Protein AF-A0A377XKY9-F1 (afdb_monomer_lite)

InterPro domains:
  IPR021413 Protein of unknown function DUF3053 [PF11254] (1-112)

Foldseek 3Di:
DVLVVLVVVLVVLVVVLVPDDDDPVVNVVVVVVCCLARVQLSVLVNQLVVLVVVLVVLVVVLVVLVVVQPPQWDQDPPGIDHPDPVSVVVSCVSCVCNVVSVVSNVVSVVSNVVSND

Secondary structure (DSSP, 8-state):
-HHHHHHHHHHHHHHHHHH----TTHHHHHHHHHIIIIIIHHHHHHHHHHHHHHHHHHHHHHHHHHHHTGGG-EEETTEEE-SSHHHHHHHHHHHTTHHHHHHHHHHHHHHHHHHT-

pLDDT: mean 88.9, std 5.31, range [69.0, 95.62]

Radius of gyration: 22.26 Å; chains: 1; bounding box: 52×20×63 Å

Structure (mmCIF, N/CA/C/O backbone):
data_AF-A0A377XKY9-F1
#
_entry.id   AF-A0A377XKY9-F1
#
loop_
_atom_site.group_PDB
_atom_site.id
_atom_site.type_symbol
_atom_site.label_atom_id
_atom_site.label_alt_id
_atom_site.label_comp_id
_atom_site.label_asym_id
_atom_site.label_entity_id
_atom_site.label_seq_id
_atom_site.pdbx_PDB_ins_code
_atom_site.Cartn_x
_atom_site.Cartn_y
_atom_site.Cartn_z
_atom_site.occupancy
_atom_site.B_iso_or_equiv
_atom_site.auth_seq_id
_atom_site.auth_comp_id
_atom_site.auth_asym_id
_atom_site.auth_atom_id
_atom_site.pdbx_PDB_model_num
ATOM 1 N N . MET A 1 1 ? 12.212 -5.813 3.540 1.00 81.19 1 MET A N 1
ATOM 2 C CA . MET A 1 1 ? 12.666 -6.890 2.627 1.00 81.19 1 MET A CA 1
ATOM 3 C C . MET A 1 1 ? 12.181 -6.671 1.199 1.00 81.19 1 MET A C 1
ATOM 5 O O . MET A 1 1 ? 13.025 -6.434 0.348 1.00 81.19 1 MET A O 1
ATOM 9 N N . LEU A 1 2 ? 10.868 -6.655 0.926 1.00 85.94 2 LEU A N 1
ATOM 10 C CA . LEU A 1 2 ? 10.352 -6.503 -0.447 1.00 85.94 2 LEU A CA 1
ATOM 11 C C . LEU A 1 2 ? 10.772 -5.184 -1.128 1.00 85.94 2 LEU A C 1
ATOM 13 O O . LEU A 1 2 ? 11.251 -5.209 -2.255 1.00 85.94 2 LEU A O 1
ATOM 17 N N . SER A 1 3 ? 10.705 -4.045 -0.427 1.00 85.88 3 SER A N 1
ATOM 18 C CA . SER A 1 3 ? 11.159 -2.756 -0.984 1.00 85.88 3 SER A CA 1
ATOM 19 C C . SER A 1 3 ? 12.650 -2.751 -1.341 1.00 85.88 3 SER A C 1
ATOM 21 O O . SER A 1 3 ? 13.046 -2.135 -2.324 1.00 85.88 3 SER A O 1
ATOM 23 N N . GLN A 1 4 ? 13.478 -3.466 -0.571 1.00 88.56 4 GLN A N 1
ATOM 24 C CA . GLN A 1 4 ? 14.910 -3.596 -0.853 1.00 88.56 4 GLN A CA 1
ATOM 25 C C . GLN A 1 4 ? 15.162 -4.510 -2.055 1.00 88.56 4 GLN A C 1
ATOM 27 O O . GLN A 1 4 ? 16.007 -4.209 -2.891 1.00 88.56 4 GLN A O 1
ATOM 32 N N . GLN A 1 5 ? 14.419 -5.615 -2.165 1.00 89.81 5 GLN A N 1
ATOM 33 C CA . GLN A 1 5 ? 14.487 -6.501 -3.329 1.00 89.81 5 GLN A CA 1
ATOM 34 C C . GLN A 1 5 ? 14.098 -5.758 -4.609 1.00 89.81 5 GLN A C 1
ATOM 36 O O . GLN A 1 5 ? 14.793 -5.889 -5.611 1.00 89.81 5 GLN A O 1
ATOM 41 N N . LEU A 1 6 ? 13.055 -4.923 -4.552 1.00 89.69 6 LEU A N 1
ATOM 42 C CA . LEU A 1 6 ? 12.641 -4.076 -5.668 1.00 89.69 6 LEU A CA 1
ATOM 43 C C . LEU A 1 6 ? 13.752 -3.102 -6.089 1.00 89.69 6 LEU A C 1
ATOM 45 O O . LEU A 1 6 ? 14.075 -3.018 -7.270 1.00 89.69 6 LEU A O 1
ATOM 49 N N . GLN A 1 7 ? 14.383 -2.414 -5.132 1.00 90.06 7 GLN A N 1
ATOM 50 C CA . GLN A 1 7 ? 15.509 -1.517 -5.420 1.00 90.06 7 GLN A CA 1
ATOM 51 C C . GLN A 1 7 ? 16.698 -2.265 -6.040 1.00 90.06 7 GLN A C 1
ATOM 53 O O . GLN A 1 7 ? 17.260 -1.818 -7.036 1.00 90.06 7 GLN A O 1
ATOM 58 N N . ASN A 1 8 ? 17.051 -3.434 -5.501 1.00 91.19 8 ASN A N 1
ATOM 59 C CA . ASN A 1 8 ? 18.151 -4.245 -6.024 1.00 91.19 8 ASN A CA 1
ATOM 60 C C . ASN A 1 8 ? 17.863 -4.782 -7.434 1.00 91.19 8 ASN A C 1
ATOM 62 O O . ASN A 1 8 ? 18.775 -4.858 -8.257 1.00 91.19 8 ASN A O 1
ATOM 66 N N . ALA A 1 9 ? 16.616 -5.165 -7.715 1.00 89.62 9 ALA A N 1
ATOM 67 C CA . ALA A 1 9 ? 16.191 -5.599 -9.041 1.00 89.62 9 ALA A CA 1
ATOM 68 C C . ALA A 1 9 ? 16.248 -4.442 -10.047 1.00 89.62 9 ALA A C 1
ATOM 70 O O . ALA A 1 9 ? 16.782 -4.619 -11.139 1.00 89.62 9 ALA A O 1
ATOM 71 N N . LYS A 1 10 ? 15.790 -3.245 -9.649 1.00 91.25 10 LYS A N 1
ATOM 72 C CA . LYS A 1 10 ? 15.888 -2.032 -10.469 1.00 91.25 10 LYS A CA 1
ATOM 73 C C . LYS A 1 10 ? 17.342 -1.704 -10.814 1.00 91.25 10 LYS A C 1
ATOM 75 O O . LYS A 1 10 ? 17.655 -1.524 -11.981 1.00 91.25 10 LYS A O 1
ATOM 80 N N . MET A 1 11 ? 18.246 -1.707 -9.831 1.00 92.62 11 MET A N 1
ATOM 81 C CA . MET A 1 11 ? 19.671 -1.440 -10.078 1.00 92.62 11 MET A CA 1
ATOM 82 C C . MET A 1 11 ? 20.304 -2.445 -11.051 1.00 92.62 11 MET A C 1
ATOM 84 O O . MET A 1 11 ? 21.075 -2.054 -11.923 1.00 92.62 11 MET A O 1
ATOM 88 N N . GLN A 1 12 ? 19.985 -3.737 -10.919 1.00 91.75 12 GLN A N 1
ATOM 89 C CA . GLN A 1 12 ? 20.482 -4.762 -11.844 1.00 91.75 12 GLN A CA 1
ATOM 90 C C . GLN A 1 12 ? 19.935 -4.569 -13.258 1.00 91.75 12 GLN A C 1
ATOM 92 O O . GLN A 1 12 ? 20.690 -4.687 -14.222 1.00 91.75 12 GLN A O 1
ATOM 97 N N . ALA A 1 13 ? 18.646 -4.250 -13.383 1.00 91.06 13 ALA A N 1
ATOM 98 C CA . ALA A 1 13 ? 18.040 -3.951 -14.670 1.00 91.06 13 ALA A CA 1
ATOM 99 C C . ALA A 1 13 ? 18.684 -2.708 -15.309 1.00 91.06 13 ALA A C 1
ATOM 101 O O . ALA A 1 13 ? 19.030 -2.752 -16.487 1.00 91.06 13 ALA A O 1
ATOM 102 N N . ASP A 1 14 ? 18.939 -1.652 -14.525 1.00 90.19 14 ASP A N 1
ATOM 103 C CA . ASP A 1 14 ? 19.539 -0.403 -15.011 1.00 90.19 14 ASP A CA 1
ATOM 104 C C . ASP A 1 14 ? 20.976 -0.643 -15.502 1.00 90.19 14 ASP A C 1
ATOM 106 O O . ASP A 1 14 ? 21.381 -0.137 -16.551 1.00 90.19 14 ASP A O 1
ATOM 110 N N . ALA A 1 15 ? 21.737 -1.481 -14.791 1.00 90.31 15 ALA A N 1
ATOM 111 C CA . ALA A 1 15 ? 23.077 -1.891 -15.200 1.00 90.31 15 ALA A CA 1
ATOM 112 C C . ALA A 1 15 ? 23.064 -2.735 -16.487 1.00 90.31 15 ALA A C 1
ATOM 114 O O . ALA A 1 15 ? 23.872 -2.497 -17.386 1.00 90.31 15 ALA A O 1
ATOM 115 N N . ALA A 1 16 ? 22.140 -3.695 -16.604 1.00 88.94 16 ALA A N 1
ATOM 116 C CA . ALA A 1 16 ? 21.991 -4.520 -17.802 1.00 88.94 16 ALA A CA 1
ATOM 117 C C . ALA A 1 16 ? 21.552 -3.689 -19.019 1.00 88.94 16 ALA A C 1
ATOM 119 O O . ALA A 1 16 ? 22.080 -3.880 -20.113 1.00 88.94 16 ALA A O 1
ATOM 120 N N . HIS A 1 17 ? 20.641 -2.734 -18.813 1.00 90.56 17 HIS A N 1
ATOM 121 C CA . HIS A 1 17 ? 20.209 -1.777 -19.826 1.00 90.56 17 HIS A CA 1
ATOM 122 C C . HIS A 1 17 ? 21.378 -0.917 -20.317 1.00 90.56 17 HIS A C 1
ATOM 124 O O . HIS A 1 17 ? 21.611 -0.820 -21.518 1.00 90.56 17 HIS A O 1
ATOM 130 N N . GLY A 1 18 ? 22.172 -0.351 -19.401 1.00 85.94 18 GLY A N 1
ATOM 131 C CA . GLY A 1 18 ? 23.345 0.454 -19.754 1.00 85.94 18 GLY A CA 1
ATOM 132 C C . GLY A 1 18 ? 24.463 -0.332 -20.452 1.00 85.94 18 GLY A C 1
ATOM 133 O O . GLY A 1 18 ? 25.208 0.237 -21.247 1.00 85.94 18 GLY A O 1
ATOM 134 N N . ALA A 1 19 ? 24.579 -1.636 -20.185 1.00 88.81 19 ALA A N 1
ATOM 135 C CA . ALA A 1 19 ? 25.559 -2.514 -20.825 1.00 88.81 19 ALA A CA 1
ATOM 136 C C . ALA A 1 19 ? 25.120 -3.025 -22.213 1.00 88.81 19 ALA A C 1
ATOM 138 O O . ALA A 1 19 ? 25.938 -3.594 -22.945 1.00 88.81 19 ALA A O 1
ATOM 139 N N . LEU A 1 20 ? 23.846 -2.851 -22.582 1.00 88.44 20 LEU A N 1
ATOM 140 C CA . LEU A 1 20 ? 23.294 -3.369 -23.826 1.00 88.44 20 LEU A CA 1
ATOM 141 C C . LEU A 1 20 ? 23.748 -2.522 -25.022 1.00 88.44 20 LEU A C 1
ATOM 143 O O . LEU A 1 20 ? 23.439 -1.338 -25.132 1.00 88.44 20 LEU A O 1
ATOM 147 N N . LYS A 1 21 ? 24.465 -3.147 -25.960 1.00 87.12 21 LYS A N 1
ATOM 148 C CA . LYS A 1 21 ? 24.845 -2.512 -27.228 1.00 87.12 21 LYS A CA 1
ATOM 149 C C . LYS A 1 21 ? 23.697 -2.625 -28.224 1.00 87.12 21 LYS A C 1
ATOM 151 O O . LYS A 1 21 ? 23.274 -3.732 -28.549 1.00 87.12 21 LYS A O 1
ATOM 156 N N . GLN A 1 22 ? 23.228 -1.488 -28.721 1.00 82.69 22 GLN A N 1
ATOM 157 C CA . GLN A 1 22 ? 22.146 -1.396 -29.697 1.00 82.69 22 GLN A CA 1
ATOM 158 C C . GLN A 1 22 ? 22.595 -0.554 -30.884 1.00 82.69 22 GLN A C 1
ATOM 160 O O . GLN A 1 22 ? 23.485 0.283 -30.745 1.00 82.69 22 GLN A O 1
ATOM 165 N N . ALA A 1 23 ? 21.996 -0.801 -32.047 1.00 87.75 23 ALA A N 1
ATOM 166 C CA . ALA A 1 23 ? 22.134 0.102 -33.179 1.00 87.75 23 ALA A CA 1
ATOM 167 C C . ALA A 1 23 ? 21.507 1.467 -32.836 1.00 87.75 23 ALA A C 1
ATOM 169 O O . ALA A 1 23 ? 20.577 1.539 -32.025 1.00 87.75 23 ALA A O 1
ATOM 170 N N . ASP A 1 24 ? 22.033 2.539 -33.430 1.00 83.12 24 ASP A N 1
ATOM 171 C CA . ASP A 1 24 ? 21.688 3.923 -33.068 1.00 83.12 24 ASP A CA 1
ATOM 172 C C . ASP A 1 24 ? 20.194 4.247 -33.249 1.00 83.12 24 ASP A C 1
ATOM 174 O O . ASP A 1 24 ? 19.645 5.094 -32.546 1.00 83.12 24 ASP A O 1
ATOM 178 N N . ASP A 1 25 ? 19.520 3.547 -34.159 1.00 85.69 25 ASP A N 1
ATOM 179 C CA . ASP A 1 25 ? 18.090 3.654 -34.453 1.00 85.69 25 ASP A CA 1
ATOM 180 C C . ASP A 1 25 ? 17.201 2.879 -33.464 1.00 85.69 25 ASP A C 1
ATOM 182 O O . ASP A 1 25 ? 16.102 3.323 -33.128 1.00 85.69 25 ASP A O 1
ATOM 186 N N . LEU A 1 26 ? 17.678 1.740 -32.957 1.00 86.75 26 LEU A N 1
ATOM 187 C CA . LEU A 1 26 ? 16.955 0.891 -32.003 1.00 86.75 26 LEU A CA 1
ATOM 188 C C . LEU A 1 26 ? 17.066 1.390 -30.564 1.00 86.75 26 LEU A C 1
ATOM 190 O O . LEU A 1 26 ? 16.123 1.234 -29.783 1.00 86.75 26 LEU A O 1
ATOM 194 N N . LYS A 1 27 ? 18.200 2.012 -30.228 1.00 87.56 27 LYS A N 1
ATOM 195 C CA . LYS A 1 27 ? 18.469 2.550 -28.89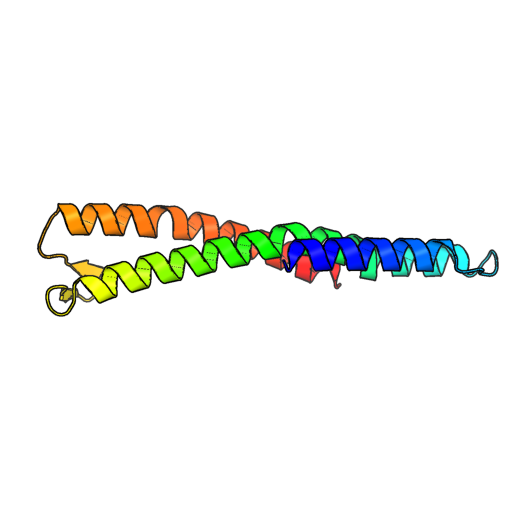6 1.00 87.56 27 LYS A CA 1
ATOM 196 C C . LYS A 1 27 ? 17.348 3.439 -28.338 1.00 87.56 27 LYS A C 1
ATOM 198 O O . LYS A 1 27 ? 16.869 3.148 -27.244 1.00 87.56 27 LYS A O 1
ATOM 203 N N . PRO A 1 28 ? 16.861 4.475 -29.048 1.00 90.00 28 PRO A N 1
ATOM 204 C CA . PRO A 1 28 ? 15.821 5.349 -28.507 1.00 90.00 28 PRO A CA 1
ATOM 205 C C . PRO A 1 28 ? 14.485 4.633 -28.267 1.00 90.00 28 PRO A C 1
ATOM 207 O O . PRO A 1 28 ? 13.790 4.946 -27.301 1.00 90.00 28 PRO A O 1
ATOM 210 N N . VAL A 1 29 ? 14.119 3.664 -29.112 1.00 88.44 29 VAL A N 1
ATOM 211 C CA . VAL A 1 29 ? 12.873 2.895 -28.954 1.00 88.44 29 VAL A CA 1
ATOM 212 C C . VAL A 1 29 ? 12.965 1.982 -27.735 1.00 88.44 29 VAL A C 1
ATOM 214 O O . VAL A 1 29 ? 12.028 1.902 -26.940 1.00 88.44 29 VAL A O 1
ATOM 217 N N . PHE A 1 30 ? 14.104 1.318 -27.556 1.00 89.25 30 PHE A N 1
ATOM 218 C CA . PHE A 1 30 ? 14.319 0.452 -26.407 1.00 89.25 30 PHE A CA 1
ATOM 219 C C . PHE A 1 30 ? 14.411 1.238 -25.099 1.00 89.25 30 PHE A C 1
ATOM 221 O O . PHE A 1 30 ? 13.742 0.860 -24.140 1.00 89.25 30 PHE A O 1
ATOM 228 N N . ASP A 1 31 ? 15.151 2.353 -25.079 1.00 90.25 31 ASP A N 1
ATOM 229 C CA . ASP A 1 31 ? 15.245 3.250 -23.922 1.00 90.25 31 ASP A CA 1
ATOM 230 C C . ASP A 1 31 ? 13.839 3.708 -23.476 1.00 90.25 31 ASP A C 1
ATOM 232 O O . ASP A 1 31 ? 13.529 3.704 -22.283 1.00 90.25 31 ASP A O 1
ATOM 236 N N . GLN A 1 32 ? 12.956 4.058 -24.423 1.00 88.12 32 GLN A N 1
ATOM 237 C CA . GLN A 1 32 ? 11.569 4.445 -24.125 1.00 88.12 32 GLN A CA 1
ATOM 238 C C . GLN A 1 32 ? 10.759 3.305 -23.506 1.00 88.12 32 GLN A C 1
ATOM 240 O O . GLN A 1 32 ? 10.061 3.513 -22.510 1.00 88.12 32 GLN A O 1
ATOM 245 N N . VAL A 1 33 ? 10.839 2.102 -24.079 1.00 88.62 33 VAL A N 1
ATOM 246 C CA . VAL A 1 33 ? 10.128 0.936 -23.540 1.00 88.62 33 VAL A CA 1
ATOM 247 C C . VAL A 1 33 ? 10.667 0.589 -22.156 1.00 88.62 33 VAL A C 1
ATOM 249 O O . VAL A 1 33 ? 9.873 0.395 -21.241 1.00 88.62 33 VAL A O 1
ATOM 252 N N . TYR A 1 34 ? 11.987 0.583 -21.967 1.00 89.44 34 TYR A N 1
ATOM 253 C CA . TYR A 1 34 ? 12.628 0.307 -20.684 1.00 89.44 34 TYR A CA 1
ATOM 254 C C . TYR A 1 34 ? 12.222 1.322 -19.608 1.00 89.44 34 TYR A C 1
ATOM 256 O O . TYR A 1 34 ? 11.795 0.934 -18.518 1.00 89.44 34 TYR A O 1
ATOM 264 N N . ALA A 1 35 ? 12.271 2.619 -19.927 1.00 87.50 35 ALA A N 1
ATOM 265 C CA . ALA A 1 35 ? 11.840 3.676 -19.017 1.00 87.50 35 ALA A CA 1
ATOM 266 C C . ALA A 1 35 ? 10.378 3.492 -18.581 1.00 87.50 35 ALA A C 1
ATOM 268 O O . ALA A 1 35 ? 10.052 3.689 -17.410 1.00 87.50 35 ALA A O 1
ATOM 269 N N . LYS A 1 36 ? 9.508 3.063 -19.501 1.00 85.25 36 LYS A N 1
ATOM 270 C CA . LYS A 1 36 ? 8.092 2.827 -19.218 1.00 85.25 36 LYS A CA 1
ATOM 271 C C . LYS A 1 36 ? 7.859 1.570 -18.375 1.00 85.25 36 LYS A C 1
ATOM 273 O O . LYS A 1 36 ? 7.182 1.636 -17.356 1.00 85.25 36 LYS A O 1
ATOM 278 N N . VAL A 1 37 ? 8.398 0.424 -18.787 1.00 86.44 37 VAL A N 1
ATOM 279 C CA . VAL A 1 37 ? 8.017 -0.875 -18.202 1.00 86.44 37 VAL A CA 1
ATOM 280 C C . VAL A 1 37 ? 8.859 -1.277 -16.996 1.00 86.44 37 VAL A C 1
ATOM 282 O O . VAL A 1 37 ? 8.397 -2.067 -16.178 1.00 86.44 37 VAL A O 1
ATOM 285 N N . VAL A 1 38 ? 10.080 -0.748 -16.871 1.00 88.56 38 VAL A N 1
ATOM 286 C CA . VAL A 1 38 ? 10.991 -1.076 -15.767 1.00 88.56 38 VAL A CA 1
ATOM 287 C C . VAL A 1 38 ? 11.083 0.083 -14.788 1.00 88.56 38 VAL A C 1
ATOM 289 O O . VAL A 1 38 ? 10.742 -0.083 -13.619 1.00 88.56 38 VAL A O 1
ATOM 292 N N . THR A 1 39 ? 11.507 1.259 -15.254 1.00 88.25 39 THR A N 1
ATOM 293 C CA . THR A 1 39 ? 11.780 2.393 -14.360 1.00 88.25 39 THR A CA 1
ATOM 294 C C . THR A 1 39 ? 10.502 2.931 -13.730 1.00 88.25 39 THR A C 1
ATOM 296 O O . THR A 1 39 ? 10.373 2.899 -12.508 1.00 88.25 39 THR A O 1
ATOM 299 N N . ALA A 1 40 ? 9.525 3.348 -14.541 1.00 88.12 40 ALA A N 1
ATOM 300 C CA . ALA A 1 40 ? 8.284 3.927 -14.028 1.00 88.12 40 ALA A CA 1
ATOM 301 C C . ALA A 1 40 ? 7.488 2.934 -13.167 1.00 88.12 40 ALA A C 1
ATOM 303 O O . ALA A 1 40 ? 6.912 3.319 -12.150 1.00 88.12 40 ALA A O 1
ATOM 304 N N . LEU A 1 41 ? 7.496 1.646 -13.529 1.00 86.81 41 LEU A N 1
ATOM 305 C CA . LEU A 1 41 ? 6.864 0.603 -12.726 1.00 86.81 41 LEU A CA 1
ATOM 306 C C . LEU A 1 41 ? 7.561 0.420 -11.372 1.00 86.81 41 LEU A C 1
ATOM 308 O O . LEU A 1 41 ? 6.888 0.370 -10.342 1.00 86.81 41 LEU A O 1
ATOM 312 N N . ALA A 1 42 ? 8.893 0.330 -11.349 1.00 88.75 42 ALA A N 1
ATOM 313 C CA . ALA A 1 42 ? 9.637 0.194 -10.101 1.00 88.75 42 ALA A CA 1
ATOM 314 C C . ALA A 1 42 ? 9.401 1.399 -9.178 1.00 88.75 42 ALA A C 1
ATOM 316 O O . ALA A 1 42 ? 9.135 1.210 -7.991 1.00 88.75 42 ALA A O 1
ATOM 317 N N . ASP A 1 43 ? 9.410 2.612 -9.727 1.00 88.94 43 ASP A N 1
ATOM 318 C CA . ASP A 1 43 ? 9.170 3.844 -8.974 1.00 88.94 43 ASP A CA 1
ATOM 319 C C . ASP A 1 43 ? 7.730 3.912 -8.435 1.00 88.94 43 ASP A C 1
ATOM 321 O O . ASP A 1 43 ? 7.509 4.316 -7.294 1.00 88.94 43 ASP A O 1
ATOM 325 N N . ALA A 1 44 ? 6.738 3.439 -9.196 1.00 88.62 44 ALA A N 1
ATOM 326 C CA . ALA A 1 44 ? 5.344 3.398 -8.750 1.00 88.62 44 ALA A CA 1
ATOM 327 C C . ALA A 1 44 ? 5.067 2.306 -7.696 1.00 88.62 44 ALA A C 1
ATOM 329 O O . ALA A 1 44 ? 4.188 2.465 -6.845 1.00 88.62 44 ALA A O 1
ATOM 330 N N . LEU A 1 45 ? 5.830 1.207 -7.704 1.00 89.44 45 LEU A N 1
ATOM 331 C CA . LEU A 1 45 ? 5.739 0.145 -6.696 1.00 89.44 45 LEU A CA 1
ATOM 332 C C . LEU A 1 45 ? 6.419 0.516 -5.368 1.00 89.44 45 LEU A C 1
ATOM 334 O O . LEU A 1 45 ? 6.024 -0.006 -4.320 1.00 89.44 45 LEU A O 1
ATOM 338 N N . GLN A 1 46 ? 7.404 1.422 -5.383 1.00 90.62 46 GLN A N 1
ATOM 339 C CA . GLN A 1 46 ? 8.097 1.881 -4.173 1.00 90.62 46 GLN A CA 1
ATOM 340 C C . GLN A 1 46 ? 7.154 2.382 -3.065 1.00 90.62 46 GLN A C 1
ATOM 342 O O . GLN A 1 46 ? 7.324 1.922 -1.934 1.00 90.62 46 GLN A O 1
ATOM 347 N N . PRO A 1 47 ? 6.168 3.268 -3.325 1.00 91.75 47 PRO A N 1
ATOM 348 C CA . PRO A 1 47 ? 5.212 3.706 -2.307 1.00 91.75 47 PRO A CA 1
ATOM 349 C C . PRO A 1 47 ? 4.117 2.669 -2.014 1.00 91.75 47 PRO A C 1
ATOM 351 O O . PRO A 1 47 ? 3.571 2.659 -0.911 1.00 91.75 47 PRO A O 1
ATOM 354 N N . LEU A 1 48 ? 3.806 1.772 -2.958 1.00 93.38 48 LEU A N 1
ATOM 355 C CA . LEU A 1 48 ? 2.744 0.776 -2.788 1.00 93.38 48 LEU A CA 1
ATOM 356 C C . LEU A 1 48 ? 3.087 -0.261 -1.718 1.00 93.38 48 LEU A C 1
ATOM 358 O O . LEU A 1 48 ? 2.244 -0.582 -0.884 1.00 93.38 48 LEU A O 1
ATOM 362 N N . ILE A 1 49 ? 4.322 -0.767 -1.714 1.00 91.06 49 ILE A N 1
ATOM 363 C CA . ILE A 1 49 ? 4.761 -1.790 -0.755 1.00 91.06 49 ILE A CA 1
ATOM 364 C C . ILE A 1 49 ? 4.577 -1.338 0.709 1.00 91.06 49 ILE A C 1
ATOM 366 O O . ILE A 1 49 ? 3.899 -2.050 1.455 1.00 91.06 49 ILE A O 1
ATOM 370 N N . PRO A 1 50 ? 5.134 -0.194 1.159 1.00 92.38 50 PRO A N 1
ATOM 371 C CA . PRO A 1 50 ? 4.945 0.259 2.532 1.00 92.38 50 PRO A CA 1
ATOM 372 C C . PRO A 1 50 ? 3.488 0.641 2.820 1.00 92.38 50 PRO A C 1
ATOM 374 O O . PRO A 1 50 ? 3.012 0.354 3.914 1.00 92.38 50 PRO A O 1
ATOM 377 N N . ALA A 1 51 ? 2.748 1.211 1.860 1.00 93.31 51 ALA A N 1
ATOM 378 C CA . ALA A 1 51 ? 1.331 1.531 2.056 1.00 93.31 51 ALA A CA 1
ATOM 379 C C . ALA A 1 51 ? 0.480 0.271 2.302 1.00 93.31 51 ALA A C 1
ATOM 381 O O . ALA A 1 51 ? -0.335 0.245 3.224 1.00 93.31 51 ALA A O 1
ATOM 382 N N . ALA A 1 52 ? 0.714 -0.797 1.534 1.00 92.25 52 ALA A N 1
ATOM 383 C CA . ALA A 1 52 ? 0.047 -2.085 1.708 1.00 92.25 52 ALA A CA 1
ATOM 384 C C . ALA A 1 52 ? 0.399 -2.739 3.051 1.00 92.25 52 ALA A C 1
ATOM 386 O O . ALA A 1 52 ? -0.479 -3.276 3.728 1.00 92.25 52 ALA A O 1
ATOM 387 N N . GLN A 1 53 ? 1.671 -2.665 3.456 1.00 92.31 53 GLN A N 1
ATOM 388 C CA . GLN A 1 53 ? 2.126 -3.168 4.753 1.00 92.31 53 GLN A CA 1
ATOM 389 C C . GLN A 1 53 ? 1.447 -2.426 5.902 1.00 92.31 53 GLN A C 1
ATOM 391 O O . GLN A 1 53 ? 0.850 -3.068 6.757 1.00 92.31 53 GLN A O 1
ATOM 396 N N . ILE A 1 54 ? 1.487 -1.092 5.902 1.00 92.69 54 ILE A N 1
ATOM 397 C CA . ILE A 1 54 ? 0.872 -0.266 6.948 1.00 92.69 54 ILE A CA 1
ATOM 398 C C . ILE A 1 54 ? -0.623 -0.568 7.056 1.00 92.69 54 ILE A C 1
ATOM 400 O O . ILE A 1 54 ? -1.107 -0.860 8.147 1.00 92.69 54 ILE A O 1
ATOM 404 N N . PHE A 1 55 ? -1.334 -0.566 5.927 1.00 94.25 55 PHE A N 1
ATOM 405 C CA . PHE A 1 55 ? -2.769 -0.825 5.908 1.00 94.25 55 PHE A CA 1
ATOM 406 C C . PHE A 1 55 ? -3.111 -2.229 6.428 1.00 94.25 55 PHE A C 1
ATOM 408 O O . PHE A 1 55 ? -3.992 -2.377 7.272 1.00 94.25 55 PHE A O 1
ATOM 415 N N . THR A 1 56 ? -2.370 -3.256 5.997 1.00 93.38 56 THR A N 1
ATOM 416 C CA . THR A 1 56 ? -2.576 -4.638 6.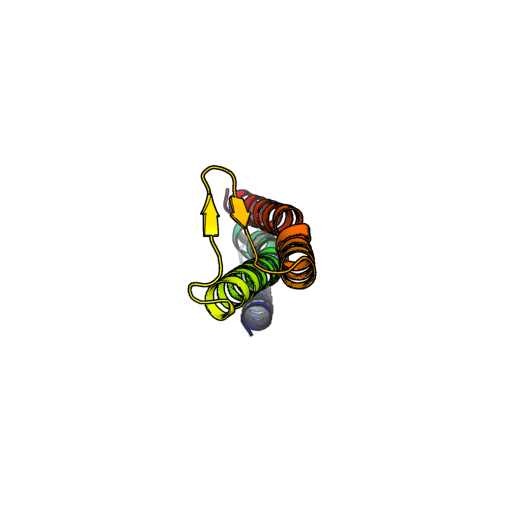466 1.00 93.38 56 THR A CA 1
ATOM 417 C C . THR A 1 56 ? -2.296 -4.765 7.961 1.00 93.38 56 THR A C 1
ATOM 419 O O . THR A 1 56 ? -3.104 -5.338 8.686 1.00 93.38 56 THR A O 1
ATOM 422 N N . GLN A 1 57 ? -1.191 -4.193 8.450 1.00 93.75 57 GLN A N 1
ATOM 423 C CA . GLN A 1 57 ? -0.852 -4.227 9.874 1.00 93.75 57 GLN A CA 1
ATOM 424 C C . GLN A 1 57 ? -1.907 -3.514 10.727 1.00 93.75 57 GLN A C 1
ATOM 426 O O . GLN A 1 57 ? -2.249 -4.009 11.798 1.00 93.75 57 GLN A O 1
ATOM 431 N N . GLN A 1 58 ? -2.455 -2.390 10.256 1.00 93.38 58 GLN A N 1
ATOM 432 C CA . GLN A 1 58 ? -3.531 -1.690 10.955 1.00 93.38 58 GLN A CA 1
ATOM 433 C C . GLN A 1 58 ? -4.808 -2.535 11.013 1.00 93.38 58 GLN A C 1
ATOM 435 O O . GLN A 1 58 ? -5.436 -2.616 12.067 1.00 93.38 58 GLN A O 1
ATOM 440 N N . LEU A 1 59 ? -5.179 -3.198 9.911 1.00 92.94 59 LEU A N 1
ATOM 441 C CA . LEU A 1 59 ? -6.327 -4.110 9.884 1.00 92.94 59 LEU A CA 1
ATOM 442 C C . LEU A 1 59 ? -6.157 -5.266 10.874 1.00 92.94 59 LEU A C 1
ATOM 444 O O . LEU A 1 59 ? -7.102 -5.586 11.593 1.00 92.94 59 LEU A O 1
ATOM 448 N N . VAL A 1 60 ? -4.956 -5.850 10.951 1.00 95.38 60 VAL A N 1
ATOM 449 C CA . VAL A 1 60 ? -4.643 -6.890 11.941 1.00 95.38 60 VAL A CA 1
ATOM 450 C C . VAL A 1 60 ? -4.787 -6.345 13.359 1.00 95.38 60 VAL A C 1
ATOM 452 O O . VAL A 1 60 ? -5.480 -6.957 14.156 1.00 95.38 60 VAL A O 1
ATOM 455 N N . GLN A 1 61 ? -4.242 -5.164 13.668 1.00 94.00 61 GLN A N 1
ATOM 456 C CA . GLN A 1 61 ? -4.367 -4.564 15.005 1.00 94.00 61 GLN A CA 1
ATOM 457 C C . GLN A 1 61 ? -5.824 -4.302 15.409 1.00 94.00 61 GLN A C 1
ATOM 459 O O . GLN A 1 61 ? -6.204 -4.562 16.549 1.00 94.00 61 GLN A O 1
ATOM 464 N N . VAL A 1 62 ? -6.64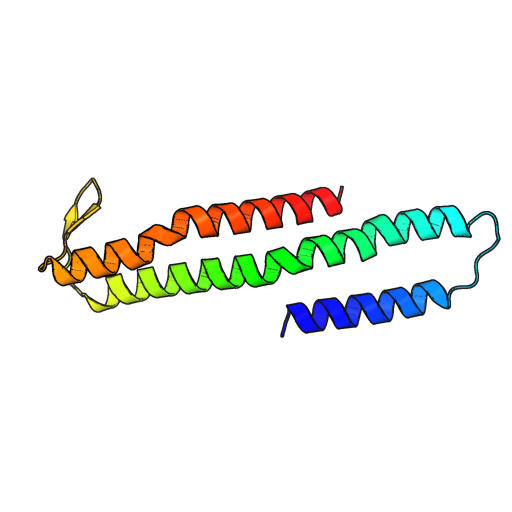8 -3.801 14.483 1.00 92.56 62 VAL A N 1
ATOM 465 C CA . VAL A 1 62 ? -8.086 -3.606 14.718 1.00 92.56 62 VAL A CA 1
ATOM 466 C C . VAL A 1 62 ? -8.770 -4.955 14.968 1.00 92.56 62 VAL A C 1
ATOM 468 O O . VAL A 1 62 ? -9.539 -5.081 15.920 1.00 92.56 62 VAL A O 1
ATOM 471 N N . GLY A 1 63 ? -8.473 -5.966 14.146 1.00 90.50 63 GLY A N 1
ATOM 472 C CA . GLY A 1 63 ? -9.017 -7.318 14.286 1.00 90.50 63 GLY A CA 1
ATOM 473 C C . GLY A 1 63 ? -8.620 -7.987 15.604 1.00 90.50 63 GLY A C 1
ATOM 474 O O . GLY A 1 63 ? -9.490 -8.473 16.326 1.00 90.50 63 GLY A O 1
ATOM 475 N N . ASP A 1 64 ? -7.336 -7.942 15.955 1.00 93.50 64 ASP A N 1
ATOM 476 C CA . ASP A 1 64 ? -6.786 -8.472 17.204 1.00 93.50 64 ASP A CA 1
ATOM 477 C C . ASP A 1 64 ? -7.423 -7.791 18.415 1.00 93.50 64 ASP A C 1
ATOM 479 O O . ASP A 1 64 ? -7.821 -8.466 19.364 1.00 93.50 64 ASP A O 1
ATOM 483 N N . PHE A 1 65 ? -7.578 -6.463 18.378 1.00 92.31 65 PHE A N 1
ATOM 484 C CA . PHE A 1 65 ? -8.223 -5.726 19.458 1.00 92.31 65 PHE A CA 1
ATOM 485 C C . PHE A 1 65 ? -9.666 -6.186 19.673 1.00 92.31 65 PHE A C 1
ATOM 487 O O . PHE A 1 65 ? -10.056 -6.429 20.815 1.00 92.31 65 PHE A O 1
ATOM 494 N N . VAL A 1 66 ? -10.451 -6.327 18.597 1.00 89.38 66 VAL A N 1
ATOM 495 C CA . VAL A 1 66 ? -11.841 -6.806 18.671 1.00 89.38 66 VAL A CA 1
ATOM 496 C C . VAL A 1 66 ? -11.890 -8.252 19.173 1.00 89.38 66 VAL A C 1
ATOM 498 O O . VAL A 1 66 ? -12.684 -8.556 20.061 1.00 89.38 66 VAL A O 1
ATOM 501 N N . ALA A 1 67 ? -11.012 -9.125 18.674 1.00 88.62 67 ALA A N 1
ATOM 502 C CA . ALA A 1 67 ? -10.941 -10.526 19.085 1.00 88.62 67 ALA A CA 1
ATOM 503 C C . ALA A 1 67 ? -10.578 -10.690 20.573 1.00 88.62 67 ALA A C 1
ATOM 505 O O . ALA A 1 67 ? -11.176 -11.515 21.265 1.00 88.62 67 ALA A O 1
ATOM 506 N N . GLN A 1 68 ? -9.656 -9.872 21.094 1.00 89.88 68 GLN A N 1
ATOM 507 C CA . GLN A 1 68 ? -9.248 -9.884 22.506 1.00 89.88 68 GLN A CA 1
ATOM 508 C C . GLN A 1 68 ? -10.381 -9.532 23.474 1.00 89.88 68 GLN A C 1
ATOM 510 O O . GLN A 1 68 ? -10.339 -9.936 24.636 1.00 89.88 68 GLN A O 1
ATOM 515 N N . GLN A 1 69 ? -11.406 -8.808 23.023 1.00 82.56 69 GLN A N 1
ATOM 516 C CA . GLN A 1 69 ? -12.549 -8.491 23.878 1.00 82.56 69 GLN A CA 1
ATOM 517 C C . GLN A 1 69 ? -13.498 -9.691 24.090 1.00 82.56 69 GLN A C 1
ATOM 519 O O . GLN A 1 69 ? -14.368 -9.647 24.967 1.00 82.56 69 GLN A O 1
ATOM 524 N N . GLY A 1 70 ? -13.344 -10.768 23.308 1.00 76.56 70 GLY A N 1
ATOM 525 C CA . GLY A 1 70 ? -14.135 -11.992 23.424 1.00 76.56 70 GLY A CA 1
ATOM 526 C C . GLY A 1 70 ? -15.637 -11.764 23.222 1.00 76.56 70 GLY A C 1
ATOM 527 O O . GLY A 1 70 ? -16.062 -10.981 22.378 1.00 76.56 70 GLY A O 1
ATOM 528 N N . THR A 1 71 ? -16.468 -12.440 24.019 1.00 73.56 71 THR A N 1
ATOM 529 C CA . THR A 1 71 ? -17.941 -12.354 23.943 1.00 73.56 71 THR A CA 1
ATOM 530 C C . THR A 1 71 ? -18.528 -11.110 24.609 1.00 73.56 71 THR A C 1
ATOM 532 O O . THR A 1 71 ? -19.746 -10.974 24.678 1.00 73.56 71 THR A O 1
ATOM 535 N N . GLN A 1 72 ? -17.694 -10.219 25.153 1.00 77.31 72 GLN A N 1
ATOM 536 C CA . GLN A 1 72 ? -18.174 -9.041 25.882 1.00 77.31 72 GLN A CA 1
ATOM 537 C C . GLN A 1 72 ? -18.560 -7.884 24.953 1.00 77.31 72 GLN A C 1
ATOM 539 O O . GLN A 1 72 ? -19.111 -6.882 25.400 1.00 77.31 72 GLN A O 1
ATOM 544 N N . VAL A 1 73 ? -18.280 -8.016 23.659 1.00 81.62 73 VAL A N 1
ATOM 545 C CA . VAL A 1 73 ? -18.610 -7.016 22.649 1.00 81.62 73 VAL A CA 1
ATOM 546 C C . VAL A 1 73 ? -19.938 -7.363 22.005 1.00 81.62 73 VAL A C 1
ATOM 548 O O . VAL A 1 73 ? -20.119 -8.468 21.496 1.00 81.62 73 VAL A O 1
ATOM 551 N N . SER A 1 74 ? -20.863 -6.407 21.996 1.00 81.31 74 SER A N 1
ATOM 552 C CA . SER A 1 74 ? -22.128 -6.560 21.284 1.00 81.31 74 SER A CA 1
ATOM 553 C C . SER A 1 74 ? -22.009 -5.958 19.887 1.00 81.31 74 SER A C 1
ATOM 555 O O . SER A 1 74 ? -21.676 -4.781 19.735 1.00 81.31 74 SER A O 1
ATOM 557 N N . PHE A 1 75 ? -22.275 -6.762 18.862 1.00 81.50 75 PHE A N 1
ATOM 558 C CA . PHE A 1 75 ? -22.367 -6.300 17.480 1.00 81.50 75 PHE A CA 1
ATOM 559 C C . PHE A 1 75 ? -23.821 -5.934 17.194 1.00 81.50 75 PHE A C 1
ATOM 561 O O . PHE A 1 75 ? -24.688 -6.799 17.090 1.00 81.50 75 PHE A O 1
ATOM 568 N N . VAL A 1 76 ? -24.090 -4.636 17.104 1.00 80.75 76 VAL A N 1
ATOM 569 C CA . VAL A 1 76 ? -25.414 -4.086 16.802 1.00 80.75 76 VAL A CA 1
ATOM 570 C C . VAL A 1 76 ? -25.450 -3.616 15.350 1.00 80.75 76 VAL A C 1
ATOM 572 O O . VAL A 1 76 ? -24.408 -3.398 14.738 1.00 80.75 76 VAL A O 1
ATOM 575 N N . ALA A 1 77 ? -26.646 -3.427 14.785 1.00 71.88 77 ALA A N 1
ATOM 576 C CA . ALA A 1 77 ? -26.840 -3.156 13.354 1.00 71.88 77 ALA A CA 1
ATOM 577 C C . ALA A 1 77 ? -26.005 -1.989 12.776 1.00 71.88 77 ALA A C 1
ATOM 579 O O . ALA A 1 77 ? -25.754 -1.972 11.577 1.00 71.88 77 ALA A O 1
ATOM 580 N N . ASN A 1 78 ? -25.538 -1.054 13.614 1.00 71.25 78 ASN A N 1
ATOM 581 C CA . ASN A 1 78 ? -24.752 0.115 13.204 1.00 71.25 78 ASN A CA 1
ATOM 582 C C . ASN A 1 78 ? -23.354 0.202 13.845 1.00 71.25 78 ASN A C 1
ATOM 584 O O . ASN A 1 78 ? -22.722 1.255 13.762 1.00 71.25 78 ASN A O 1
ATOM 588 N N . GLY A 1 79 ? -22.852 -0.850 14.502 1.00 79.25 79 GLY A N 1
ATOM 589 C CA . GLY A 1 79 ? -21.501 -0.797 15.054 1.00 79.25 79 GLY A CA 1
ATOM 590 C C . GLY A 1 79 ? -21.179 -1.812 16.138 1.00 79.25 79 GLY A C 1
ATOM 591 O O . GLY A 1 79 ? -21.881 -2.797 16.361 1.00 79.25 79 GLY A O 1
ATOM 592 N N . ILE A 1 80 ? -20.068 -1.535 16.810 1.00 85.00 80 ILE A N 1
ATOM 593 C CA . ILE A 1 80 ? -19.494 -2.372 17.854 1.00 85.00 80 ILE A CA 1
ATOM 594 C C . ILE A 1 80 ? -19.695 -1.666 19.194 1.00 85.00 80 ILE A C 1
ATOM 596 O O . ILE A 1 80 ? -19.253 -0.530 19.369 1.00 85.00 80 ILE A O 1
ATOM 600 N N . GLN A 1 81 ? -20.359 -2.326 20.139 1.00 86.81 81 GLN A N 1
ATOM 601 C CA . GLN A 1 81 ? -20.597 -1.795 21.474 1.00 86.81 81 GLN A CA 1
ATOM 602 C C . GLN A 1 81 ? -19.682 -2.482 22.484 1.00 86.81 81 GLN A C 1
ATOM 604 O O . GLN A 1 81 ? -19.758 -3.693 22.699 1.00 86.81 81 GLN A O 1
ATOM 609 N N . PHE A 1 82 ? -18.807 -1.683 23.092 1.00 90.00 82 PHE A N 1
ATOM 610 C CA . PHE A 1 82 ? -17.845 -2.144 24.086 1.00 90.00 82 PHE A CA 1
ATOM 611 C C . PHE A 1 82 ? -18.397 -1.992 25.515 1.00 90.00 82 PHE A C 1
ATOM 613 O O . PHE A 1 82 ? -19.121 -1.028 25.779 1.00 90.00 82 PHE A O 1
ATOM 620 N N . PRO A 1 83 ? -18.020 -2.885 26.452 1.00 87.62 83 PRO A N 1
ATOM 621 C CA . PRO A 1 83 ? -18.415 -2.800 27.863 1.00 87.62 83 PRO A CA 1
ATOM 622 C C . PRO A 1 83 ? -17.993 -1.503 28.555 1.00 87.62 83 PRO A C 1
ATOM 624 O O . PRO A 1 83 ? -18.678 -1.028 29.458 1.00 87.62 83 PRO A O 1
ATOM 627 N N . THR A 1 84 ? -16.850 -0.940 28.154 1.00 90.62 84 THR A N 1
ATOM 628 C CA . THR A 1 84 ? -16.289 0.269 28.763 1.00 90.62 84 THR A CA 1
ATOM 629 C C . THR A 1 84 ? -16.014 1.355 27.730 1.00 90.62 84 THR A C 1
ATOM 631 O O . THR A 1 84 ? -15.665 1.092 26.576 1.00 90.62 84 THR A O 1
ATOM 634 N N . SER A 1 85 ? -16.095 2.610 28.177 1.00 90.31 85 SER A N 1
ATOM 635 C CA . SER A 1 85 ? -15.707 3.773 27.373 1.00 90.31 85 SER A CA 1
ATOM 636 C C . SER A 1 85 ? -14.225 3.747 26.994 1.00 90.31 85 SER A C 1
ATOM 638 O O . SER A 1 85 ? -13.862 4.193 25.910 1.00 90.31 85 SER A O 1
ATOM 640 N N . GLN A 1 86 ? -13.364 3.183 27.846 1.00 92.38 86 GLN A N 1
ATOM 641 C CA . GLN A 1 86 ? -11.937 3.055 27.565 1.00 92.38 86 GLN A CA 1
ATOM 642 C C . GLN A 1 86 ? -11.671 2.128 26.369 1.00 92.38 86 GLN A C 1
ATOM 644 O O . GLN A 1 86 ? -10.879 2.485 25.497 1.00 92.38 86 GLN A O 1
ATOM 649 N N . GLN A 1 87 ? -12.351 0.979 26.290 1.00 91.06 87 GLN A N 1
ATOM 650 C CA . GLN A 1 87 ? -12.260 0.073 25.137 1.00 91.06 87 GLN A CA 1
ATOM 651 C C . GLN A 1 87 ? -12.789 0.735 23.859 1.00 91.06 87 GLN A C 1
ATOM 653 O O . GLN A 1 87 ? -12.139 0.657 22.819 1.00 91.06 87 GLN A O 1
ATOM 658 N N . ALA A 1 88 ? -13.920 1.444 23.941 1.00 90.81 88 ALA A N 1
ATOM 659 C CA . ALA A 1 88 ? -14.471 2.176 22.800 1.00 90.81 88 ALA A CA 1
ATOM 660 C C . ALA A 1 88 ? -13.505 3.258 22.284 1.00 90.81 88 ALA A C 1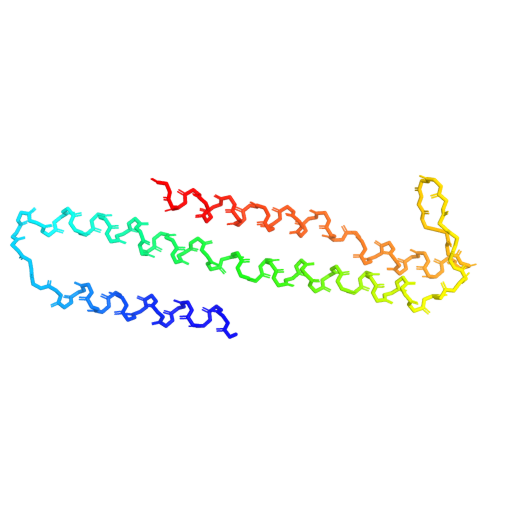
ATOM 662 O O . ALA A 1 88 ? -13.284 3.366 21.080 1.00 90.81 88 ALA A O 1
ATOM 663 N N . SER A 1 89 ? -12.875 4.023 23.180 1.00 94.19 89 SER A N 1
ATOM 664 C CA . SER A 1 89 ? -11.870 5.026 22.812 1.00 94.19 89 SER A CA 1
ATOM 665 C C . SER A 1 89 ? -10.635 4.407 22.153 1.00 94.19 89 SER A C 1
ATOM 667 O O . SER A 1 89 ? -10.139 4.955 21.171 1.00 94.19 89 SER A O 1
ATOM 669 N N . GLN A 1 90 ? -10.158 3.257 22.645 1.00 92.81 90 GLN A N 1
ATOM 670 C CA . GLN A 1 90 ? -9.040 2.533 22.027 1.00 92.81 90 GLN A CA 1
ATOM 671 C C . GLN A 1 90 ? -9.400 2.033 20.626 1.00 92.81 90 GLN A C 1
ATOM 673 O O . GLN A 1 90 ? -8.652 2.281 19.683 1.00 92.81 90 GLN A O 1
ATOM 678 N N . TYR A 1 91 ? -10.571 1.413 20.460 1.00 92.88 91 TYR A N 1
ATOM 679 C CA . TYR A 1 91 ? -11.067 1.004 19.147 1.00 92.88 91 TYR A CA 1
ATOM 680 C C . TYR A 1 91 ? -11.159 2.186 18.177 1.00 92.88 91 TYR A C 1
ATOM 682 O O . TYR A 1 91 ? -10.648 2.113 17.062 1.00 92.88 91 TYR A O 1
ATOM 690 N N . ASN A 1 92 ? -11.743 3.303 18.619 1.00 92.44 92 ASN A N 1
ATOM 691 C CA . ASN A 1 92 ? -11.876 4.514 17.811 1.00 92.44 92 ASN A CA 1
ATOM 692 C C . ASN A 1 92 ? -10.512 5.076 17.379 1.00 92.44 92 ASN A C 1
ATOM 694 O O . ASN A 1 92 ? -10.359 5.513 16.238 1.00 92.44 92 ASN A O 1
ATOM 698 N N . ALA A 1 93 ? -9.505 5.023 18.256 1.00 95.00 93 ALA A N 1
ATOM 699 C CA . ALA A 1 93 ? -8.137 5.408 17.921 1.00 95.00 93 ALA A CA 1
ATOM 700 C C . ALA A 1 93 ? -7.495 4.462 16.889 1.00 95.00 93 ALA A C 1
ATOM 702 O O . ALA A 1 93 ? -6.748 4.926 16.030 1.00 95.00 93 ALA A O 1
ATOM 703 N N . LEU A 1 94 ? -7.807 3.160 16.933 1.00 93.75 94 LEU A N 1
ATOM 704 C CA . LEU A 1 94 ? -7.310 2.174 15.966 1.00 93.75 94 LEU A CA 1
ATOM 705 C C . LEU A 1 94 ? -7.977 2.306 14.589 1.00 93.75 94 LEU A C 1
ATOM 707 O O . LEU A 1 94 ? -7.302 2.173 13.570 1.00 93.75 94 LEU A O 1
ATOM 711 N N . ILE A 1 95 ? -9.282 2.578 14.525 1.00 93.00 95 ILE A N 1
ATOM 712 C CA . ILE A 1 95 ? -9.992 2.723 13.241 1.00 93.00 95 ILE A CA 1
ATOM 713 C C . ILE A 1 95 ? -9.823 4.113 12.618 1.00 93.00 95 ILE A C 1
ATOM 715 O O . ILE A 1 95 ? -9.951 4.247 11.404 1.00 93.00 95 ILE A O 1
ATOM 719 N N . GLY A 1 96 ? -9.538 5.148 13.417 1.00 94.25 96 GLY A N 1
ATOM 720 C CA . GLY A 1 96 ? -9.454 6.536 12.950 1.00 94.25 96 GLY A CA 1
ATOM 721 C C . GLY A 1 96 ? -8.500 6.736 11.760 1.00 94.25 96 GLY A C 1
ATOM 722 O O . GLY A 1 96 ? -8.903 7.322 10.755 1.00 94.25 96 GLY A O 1
ATOM 723 N N . PRO A 1 97 ? -7.263 6.207 11.806 1.00 94.00 97 PRO A N 1
ATOM 724 C CA . PRO A 1 97 ? -6.321 6.287 10.690 1.00 94.00 97 PRO A CA 1
ATOM 725 C C . PRO A 1 97 ? -6.680 5.414 9.479 1.00 94.00 97 PRO A C 1
ATOM 727 O O . PRO A 1 97 ? -6.140 5.637 8.394 1.00 94.00 97 PRO A O 1
ATOM 730 N N . LEU A 1 98 ? -7.561 4.418 9.632 1.00 92.00 98 LEU A N 1
ATOM 731 C CA . LEU A 1 98 ? -7.760 3.358 8.639 1.00 92.00 98 LEU A CA 1
ATOM 732 C C . LEU A 1 98 ? -8.260 3.900 7.294 1.00 92.00 98 LEU A C 1
ATOM 734 O O . LEU A 1 98 ? -7.792 3.468 6.243 1.00 92.00 98 LEU A O 1
ATOM 738 N N . ALA A 1 99 ? -9.160 4.886 7.318 1.00 91.31 99 ALA A N 1
ATOM 739 C CA . ALA A 1 99 ? -9.671 5.519 6.103 1.00 91.31 99 ALA A CA 1
ATOM 740 C C . ALA A 1 99 ? -8.561 6.242 5.318 1.00 91.31 99 ALA A C 1
ATOM 742 O O . ALA A 1 99 ? -8.452 6.081 4.101 1.00 91.31 99 ALA A O 1
ATOM 743 N N . ALA A 1 100 ? -7.697 6.987 6.014 1.00 94.06 100 ALA A N 1
ATOM 744 C CA . ALA A 1 100 ? -6.573 7.686 5.396 1.00 94.06 100 ALA A CA 1
ATOM 745 C C . ALA A 1 100 ? -5.520 6.705 4.855 1.00 94.06 100 ALA A C 1
ATOM 747 O O . ALA A 1 100 ? -5.006 6.892 3.753 1.00 94.06 100 ALA A O 1
ATOM 748 N N . GLN A 1 101 ? -5.235 5.625 5.587 1.00 93.44 101 GLN A N 1
ATOM 749 C CA . GLN A 1 101 ? -4.318 4.574 5.136 1.00 93.44 101 GLN A CA 1
ATOM 750 C C . GLN A 1 101 ? -4.862 3.818 3.915 1.00 93.44 101 GLN A C 1
ATOM 752 O O . GLN A 1 101 ? -4.119 3.577 2.966 1.00 93.44 101 GLN A O 1
ATOM 757 N N . HIS A 1 102 ? -6.162 3.508 3.891 1.00 93.38 102 HIS A N 1
ATOM 758 C CA . HIS A 1 102 ? -6.828 2.923 2.726 1.00 93.38 102 HIS A CA 1
ATOM 759 C C . HIS A 1 102 ? -6.736 3.848 1.505 1.00 93.38 102 HIS A C 1
ATOM 761 O O . HIS A 1 102 ? -6.465 3.396 0.393 1.00 93.38 102 HIS A O 1
ATOM 767 N N . GLN A 1 103 ? -6.920 5.156 1.696 1.00 94.56 103 GLN A N 1
ATOM 768 C CA . GLN A 1 103 ? -6.751 6.132 0.625 1.00 94.56 103 GLN A CA 1
ATOM 769 C C . GLN A 1 103 ? -5.302 6.168 0.115 1.00 94.56 103 GLN A C 1
ATOM 771 O O . GLN A 1 103 ? -5.094 6.132 -1.097 1.00 94.56 103 GLN A O 1
ATOM 776 N N . ALA A 1 104 ? -4.310 6.183 1.009 1.00 93.19 104 ALA A N 1
ATOM 777 C CA . ALA A 1 104 ? -2.895 6.157 0.635 1.00 93.19 104 ALA A CA 1
ATOM 778 C C . ALA A 1 104 ? -2.531 4.886 -0.154 1.00 93.19 104 ALA A C 1
ATOM 780 O O . ALA A 1 104 ? -1.861 4.963 -1.184 1.00 93.19 104 ALA A O 1
ATOM 781 N N . PHE A 1 105 ? -3.036 3.724 0.277 1.00 95.62 105 PHE A N 1
ATOM 782 C CA . PHE A 1 105 ? -2.899 2.470 -0.461 1.00 95.62 105 PHE A CA 1
ATOM 783 C C . PHE A 1 105 ? -3.521 2.567 -1.859 1.00 95.62 105 PHE A C 1
ATOM 785 O O . PHE A 1 105 ? -2.854 2.249 -2.839 1.00 95.62 105 PHE A O 1
ATOM 792 N N . ASN A 1 106 ? -4.759 3.057 -1.977 1.00 94.94 106 ASN A N 1
ATOM 793 C CA . ASN A 1 106 ? -5.434 3.183 -3.273 1.00 94.94 106 ASN A CA 1
ATOM 794 C C . ASN A 1 106 ? -4.724 4.153 -4.223 1.00 94.94 106 ASN A C 1
ATOM 796 O O . ASN A 1 106 ? -4.675 3.906 -5.428 1.00 94.94 106 ASN A O 1
ATOM 800 N N . GLN A 1 107 ? -4.161 5.243 -3.702 1.00 93.75 107 GLN A N 1
ATOM 801 C CA . GLN A 1 107 ? -3.366 6.184 -4.491 1.00 93.75 107 GLN A CA 1
ATOM 802 C C . GLN A 1 107 ? -2.103 5.514 -5.036 1.00 93.75 107 GLN A C 1
ATOM 804 O O . GLN A 1 107 ? -1.849 5.577 -6.239 1.00 93.75 107 GLN A O 1
ATOM 809 N N . ALA A 1 108 ? -1.354 4.814 -4.180 1.00 92.50 108 ALA A N 1
ATOM 810 C CA . ALA A 1 108 ? -0.160 4.086 -4.596 1.00 92.50 108 ALA A CA 1
ATOM 811 C C . ALA A 1 108 ? -0.492 2.938 -5.569 1.00 92.50 108 ALA A C 1
ATOM 813 O O . ALA A 1 108 ? 0.213 2.729 -6.553 1.00 92.50 108 ALA A O 1
ATOM 814 N N . TRP A 1 109 ? -1.608 2.240 -5.347 1.00 92.56 109 TRP A N 1
ATOM 815 C CA . TRP A 1 109 ? -2.108 1.191 -6.235 1.00 92.56 109 TRP A CA 1
ATOM 816 C C . TRP A 1 109 ? -2.469 1.749 -7.612 1.00 92.56 109 TRP A C 1
ATOM 818 O O . TRP A 1 109 ? -2.052 1.215 -8.635 1.00 92.56 109 TRP A O 1
ATOM 828 N N . THR A 1 110 ? -3.201 2.863 -7.644 1.00 93.69 110 THR A N 1
ATOM 829 C CA . THR A 1 110 ? -3.584 3.535 -8.890 1.00 93.69 110 THR A CA 1
ATOM 830 C C . THR A 1 110 ? -2.354 4.007 -9.659 1.00 93.69 110 THR A C 1
ATOM 832 O O . THR A 1 110 ? -2.298 3.832 -10.875 1.00 93.69 110 THR A O 1
ATOM 835 N N . ALA A 1 111 ? -1.347 4.554 -8.969 1.00 90.62 111 ALA A N 1
ATOM 836 C CA . ALA A 1 111 ? -0.079 4.929 -9.587 1.00 90.62 111 ALA A CA 1
ATOM 837 C C . ALA A 1 111 ? 0.622 3.713 -10.218 1.00 90.62 111 ALA A C 1
ATOM 839 O O . ALA A 1 111 ? 1.022 3.780 -11.379 1.00 90.62 111 ALA A O 1
ATOM 840 N N . ALA A 1 112 ? 0.693 2.586 -9.503 1.00 89.56 112 ALA A N 1
ATOM 841 C CA . ALA A 1 112 ? 1.290 1.352 -10.011 1.00 89.56 112 ALA A CA 1
ATOM 842 C C . ALA A 1 112 ? 0.541 0.786 -11.230 1.00 89.56 112 ALA A C 1
ATOM 844 O O . ALA A 1 112 ? 1.169 0.415 -12.217 1.00 89.56 112 ALA A O 1
ATOM 845 N N . VAL A 1 113 ? -0.795 0.766 -11.204 1.00 89.50 113 VAL A N 1
ATOM 846 C CA . VAL A 1 113 ? -1.618 0.306 -12.338 1.00 89.50 113 VAL A CA 1
ATOM 847 C C . VAL A 1 113 ? -1.515 1.248 -13.537 1.00 89.50 113 VAL A C 1
ATOM 849 O O . VAL A 1 113 ? -1.550 0.803 -14.677 1.00 89.50 113 VAL A O 1
ATOM 852 N N . ASN A 1 114 ? -1.390 2.555 -13.317 1.00 88.69 114 ASN A N 1
ATOM 853 C CA . ASN A 1 114 ? -1.201 3.494 -14.419 1.00 88.69 114 ASN A CA 1
ATOM 854 C C . ASN A 1 114 ? 0.197 3.384 -15.034 1.00 88.69 114 ASN A C 1
ATOM 856 O O . ASN A 1 114 ? 0.325 3.562 -16.239 1.00 88.69 114 ASN A O 1
ATOM 860 N N . ALA A 1 115 ? 1.220 3.040 -14.247 1.00 84.81 115 ALA A N 1
ATOM 861 C CA . ALA A 1 115 ? 2.572 2.814 -14.752 1.00 84.81 115 ALA A CA 1
ATOM 862 C C . ALA A 1 115 ? 2.691 1.565 -15.651 1.00 84.81 115 ALA A C 1
ATOM 864 O O . ALA A 1 115 ? 3.631 1.472 -16.435 1.00 84.81 115 ALA A O 1
ATOM 865 N N . THR A 1 116 ? 1.74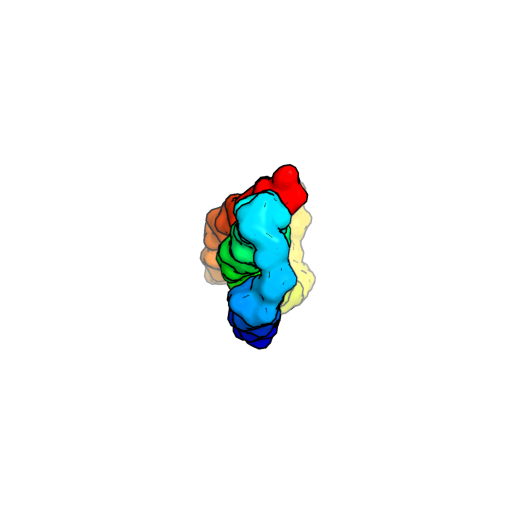8 0.615 -15.575 1.00 72.56 116 THR A N 1
ATOM 866 C CA . THR A 1 116 ? 1.720 -0.575 -16.448 1.00 72.56 116 THR A CA 1
ATOM 867 C C . THR A 1 116 ? 0.941 -0.380 -17.753 1.00 72.56 116 THR A C 1
ATOM 869 O O . THR A 1 116 ? 0.956 -1.279 -18.595 1.00 72.56 116 THR A O 1
ATOM 872 N N . ARG A 1 117 ? 0.270 0.765 -17.941 1.00 69.00 117 ARG A N 1
ATOM 873 C CA . ARG A 1 117 ? -0.479 1.114 -19.163 1.00 69.00 117 ARG A CA 1
ATOM 874 C C . ARG A 1 117 ? 0.390 1.867 -20.156 1.00 69.00 1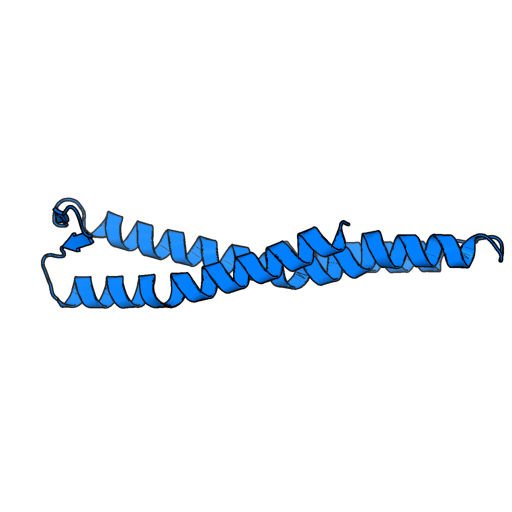17 ARG A C 1
ATOM 876 O O . ARG A 1 117 ? 0.333 1.563 -21.368 1.00 69.00 117 ARG A O 1
#

Sequence (117 aa):
MLSQQLQNAKMQADAAHGALKQADDLKPVFDQVYAKVVTALADALQPLIPAAQIFTQQLVQVGDFVAQQGTQVSFVANGIQFPTSQQASQYNALIGPLAAQHQAFNQAWTAAVNATR

Organism: Klebsiella pneumoniae (NCBI:txid573)